Protein AF-A0A6M8HM06-F1 (afdb_monomer_lite)

Secondary structure (DSSP, 8-state):
----------------GGGHHHHHHHHHHHHHHHHHHHHHHHHHHHHHHHHHHHHHHHHHHHHTT-SSHHHHHHHHHHHHHHHHHHHTTTS-GGGEEEEEEESSTT--TT-EEEEEEEE--PPP--TTS-S---PPPEEEEEEEE----

Structure (mmCIF, N/CA/C/O backbone):
data_AF-A0A6M8HM06-F1
#
_entry.id   AF-A0A6M8HM06-F1
#
loop_
_atom_site.group_PDB
_atom_site.id
_atom_site.type_symbol
_atom_site.label_atom_id
_atom_site.label_alt_id
_atom_site.label_comp_id
_atom_site.label_asym_id
_atom_site.label_entity_id
_atom_site.label_seq_id
_atom_site.pdbx_PDB_ins_code
_atom_site.Cartn_x
_atom_site.Cartn_y
_atom_site.Cartn_z
_atom_site.occupancy
_atom_site.B_iso_or_equiv
_atom_site.auth_seq_id
_atom_site.auth_comp_id
_atom_site.auth_asym_id
_atom_site.auth_atom_id
_atom_site.pdbx_PDB_model_num
ATOM 1 N N . MET A 1 1 ? 56.482 4.704 -77.546 1.00 40.84 1 MET A N 1
ATOM 2 C CA . MET A 1 1 ? 56.799 4.699 -76.107 1.00 40.84 1 MET A CA 1
ATOM 3 C C . MET A 1 1 ? 55.562 5.157 -75.339 1.00 40.84 1 MET A C 1
ATOM 5 O O . MET A 1 1 ? 55.230 6.326 -75.399 1.00 40.84 1 MET A O 1
ATOM 9 N N . ILE A 1 2 ? 54.874 4.185 -74.725 1.00 46.41 2 ILE A N 1
ATOM 10 C CA . ILE A 1 2 ? 54.041 4.263 -73.509 1.00 46.41 2 ILE A CA 1
ATOM 11 C C . ILE A 1 2 ? 52.779 5.157 -73.550 1.00 46.41 2 ILE A C 1
ATOM 13 O O . ILE A 1 2 ? 52.812 6.351 -73.275 1.00 46.41 2 ILE A O 1
ATOM 17 N N . ALA A 1 3 ? 51.634 4.507 -73.785 1.00 55.75 3 ALA A N 1
ATOM 18 C CA . ALA A 1 3 ? 50.318 4.964 -73.345 1.00 55.75 3 ALA A CA 1
ATOM 19 C C . ALA A 1 3 ? 50.105 4.524 -71.882 1.00 55.75 3 ALA A C 1
ATOM 21 O O . ALA A 1 3 ? 50.102 3.326 -71.598 1.00 55.75 3 ALA A O 1
ATOM 22 N N . LEU A 1 4 ? 49.948 5.469 -70.949 1.00 60.62 4 LEU A N 1
ATOM 23 C CA . LEU A 1 4 ? 49.636 5.168 -69.547 1.00 60.62 4 LEU A CA 1
ATOM 24 C C . LEU A 1 4 ? 48.119 5.078 -69.354 1.00 60.62 4 LEU A C 1
ATOM 26 O O . LEU A 1 4 ? 47.401 6.077 -69.339 1.00 60.62 4 LEU A O 1
ATOM 30 N N . LEU A 1 5 ? 47.645 3.842 -69.217 1.00 62.16 5 LEU A N 1
ATOM 31 C CA . LEU A 1 5 ? 46.288 3.490 -68.825 1.00 62.16 5 LEU A CA 1
ATOM 32 C C . LEU A 1 5 ? 46.051 3.764 -67.331 1.00 62.16 5 LEU A C 1
ATOM 34 O O . LEU A 1 5 ? 46.825 3.353 -66.472 1.00 62.16 5 LEU A O 1
ATOM 38 N N . ARG A 1 6 ? 44.924 4.439 -67.077 1.00 71.25 6 ARG A N 1
ATOM 39 C CA . ARG A 1 6 ? 44.061 4.439 -65.882 1.00 71.25 6 ARG A CA 1
ATOM 40 C C . ARG A 1 6 ? 44.511 3.593 -64.682 1.00 71.25 6 ARG A C 1
ATOM 42 O O . ARG A 1 6 ? 44.526 2.371 -64.756 1.00 71.25 6 ARG A O 1
ATOM 49 N N . SER A 1 7 ? 44.483 4.213 -63.505 1.00 63.97 7 SER A N 1
ATOM 50 C CA . SER A 1 7 ? 43.753 3.615 -62.379 1.00 63.97 7 SER A CA 1
ATOM 51 C C . SER A 1 7 ? 43.210 4.699 -61.442 1.00 63.97 7 SER A C 1
ATOM 53 O O . SER A 1 7 ? 43.885 5.214 -60.561 1.00 63.97 7 SER A O 1
ATOM 55 N N . GLY A 1 8 ? 41.946 5.074 -61.654 1.00 62.78 8 GLY A N 1
ATOM 56 C CA . GLY A 1 8 ? 41.175 5.783 -60.638 1.00 62.78 8 GLY A CA 1
ATOM 57 C C . GLY A 1 8 ? 40.843 4.793 -59.530 1.00 62.78 8 GLY A C 1
ATOM 58 O O . GLY A 1 8 ? 39.937 3.974 -59.695 1.00 62.78 8 GLY A O 1
ATOM 59 N N . GLN A 1 9 ? 41.604 4.826 -58.439 1.00 66.56 9 GLN A N 1
ATOM 60 C CA . GLN A 1 9 ? 41.325 4.012 -57.265 1.00 66.56 9 GLN A CA 1
ATOM 61 C C . GLN A 1 9 ? 40.011 4.473 -56.630 1.00 66.56 9 GLN A C 1
ATOM 63 O O . GLN A 1 9 ? 39.933 5.511 -55.979 1.00 66.56 9 GLN A O 1
ATOM 68 N N . ARG A 1 10 ? 38.950 3.694 -56.851 1.00 59.81 10 ARG A N 1
ATOM 69 C CA . ARG A 1 10 ? 37.692 3.835 -56.121 1.00 59.81 10 ARG A CA 1
ATOM 70 C C . ARG A 1 10 ? 37.907 3.286 -54.716 1.00 59.81 10 ARG A C 1
ATOM 72 O O . ARG A 1 10 ? 37.913 2.072 -54.522 1.00 59.81 10 ARG A O 1
ATOM 79 N N . ILE A 1 11 ? 38.106 4.180 -53.753 1.00 61.06 11 ILE A N 1
ATOM 80 C CA . ILE A 1 11 ? 38.083 3.844 -52.330 1.00 61.06 11 ILE A CA 1
ATOM 81 C C . ILE A 1 11 ? 36.623 3.558 -51.973 1.00 61.06 11 ILE A C 1
ATOM 83 O O . ILE A 1 11 ? 35.846 4.459 -51.675 1.00 61.06 11 ILE A O 1
ATOM 87 N N . TRP A 1 12 ? 36.228 2.293 -52.074 1.00 61.62 12 TRP A N 1
ATOM 88 C CA . TRP A 1 12 ? 34.979 1.812 -51.499 1.00 61.62 12 TRP A CA 1
ATOM 89 C C . TRP A 1 12 ? 35.225 1.606 -50.006 1.00 61.62 12 TRP A C 1
ATOM 91 O O . TRP A 1 12 ? 35.763 0.578 -49.593 1.00 61.62 12 TRP A O 1
ATOM 101 N N . THR A 1 13 ? 34.883 2.599 -49.189 1.00 64.81 13 THR A N 1
ATOM 102 C CA . THR A 1 13 ? 34.795 2.421 -47.740 1.00 64.81 13 THR A CA 1
ATOM 103 C C . THR A 1 13 ? 33.736 1.355 -47.469 1.00 64.81 13 THR A C 1
ATOM 105 O O . THR A 1 13 ? 32.552 1.537 -47.745 1.00 64.81 13 THR A O 1
ATOM 108 N N . ARG A 1 14 ? 34.170 0.186 -46.988 1.00 62.44 14 ARG A N 1
ATOM 109 C CA . ARG A 1 14 ? 33.265 -0.852 -46.493 1.00 62.44 14 ARG A CA 1
ATOM 110 C C . ARG A 1 14 ? 32.499 -0.258 -45.313 1.00 62.44 14 ARG A C 1
ATOM 112 O O . ARG A 1 14 ? 33.104 0.023 -44.284 1.00 62.44 14 ARG A O 1
ATOM 119 N N . PHE A 1 15 ? 31.196 -0.046 -45.469 1.00 63.81 15 PHE A N 1
ATOM 120 C CA . PHE A 1 15 ? 30.319 0.239 -44.339 1.00 63.81 15 PHE A CA 1
ATOM 121 C C . PHE A 1 15 ? 30.325 -0.994 -43.435 1.00 63.81 15 PHE A C 1
ATOM 123 O O . PHE A 1 15 ? 29.860 -2.063 -43.831 1.00 63.81 15 PHE A O 1
ATOM 130 N N . ASP A 1 16 ? 30.943 -0.867 -42.265 1.00 68.25 16 ASP A N 1
ATOM 131 C CA . ASP A 1 16 ? 31.015 -1.947 -41.292 1.00 68.25 16 ASP A CA 1
ATOM 132 C C . ASP A 1 16 ? 29.627 -2.144 -40.668 1.00 68.25 16 ASP A C 1
ATOM 134 O O . ASP A 1 16 ? 29.147 -1.329 -39.882 1.00 68.25 16 ASP A O 1
ATOM 138 N N . THR A 1 17 ? 28.939 -3.216 -41.061 1.00 68.62 17 THR A N 1
ATOM 139 C CA . THR A 1 17 ? 27.581 -3.538 -40.595 1.00 68.62 17 THR A CA 1
ATOM 140 C C . THR A 1 17 ? 27.553 -4.051 -39.155 1.00 68.62 17 THR A C 1
ATOM 142 O O . THR A 1 17 ? 26.477 -4.209 -38.579 1.00 68.62 17 THR A O 1
ATOM 145 N N . ARG A 1 18 ? 28.721 -4.278 -38.536 1.00 72.38 18 ARG A N 1
ATOM 146 C CA . ARG A 1 18 ? 28.853 -4.832 -37.179 1.00 72.38 18 ARG A CA 1
ATOM 147 C C . ARG A 1 18 ? 28.314 -3.913 -36.075 1.00 72.38 18 ARG A C 1
ATOM 149 O O . ARG A 1 18 ? 28.077 -4.392 -34.972 1.00 72.38 18 ARG A O 1
ATOM 156 N N . GLY A 1 19 ? 28.087 -2.628 -36.360 1.00 77.12 19 GLY A N 1
ATOM 157 C CA . GLY A 1 19 ? 27.544 -1.651 -35.405 1.00 77.12 19 GLY A CA 1
ATOM 158 C C . GLY A 1 19 ? 26.043 -1.367 -35.529 1.00 77.12 19 GLY A C 1
ATOM 159 O O . GLY A 1 19 ? 25.494 -0.675 -34.677 1.00 77.12 19 GLY A O 1
ATOM 160 N N . VAL A 1 20 ? 25.364 -1.885 -36.559 1.00 87.50 20 VAL A N 1
ATOM 161 C CA . VAL A 1 20 ? 23.963 -1.518 -36.855 1.00 87.50 20 VAL A CA 1
ATOM 162 C C . VAL A 1 20 ? 23.020 -1.942 -35.727 1.00 87.50 20 VAL A C 1
ATOM 164 O O . VAL A 1 20 ? 22.228 -1.129 -35.260 1.00 87.50 20 VAL A O 1
ATOM 167 N N . ALA A 1 21 ? 23.189 -3.155 -35.196 1.00 86.00 21 ALA A N 1
ATOM 168 C CA . ALA A 1 21 ? 22.382 -3.651 -34.078 1.00 86.00 21 ALA A CA 1
ATOM 169 C C . ALA A 1 21 ? 22.540 -2.804 -32.797 1.00 86.00 21 ALA A C 1
ATOM 171 O O . ALA A 1 21 ? 21.588 -2.641 -32.037 1.00 86.00 21 ALA A O 1
ATOM 172 N N . ALA A 1 22 ? 23.725 -2.227 -32.557 1.00 88.88 22 ALA A N 1
ATOM 173 C CA . ALA A 1 22 ? 23.950 -1.346 -31.410 1.00 88.88 22 ALA A CA 1
ATOM 174 C C . ALA A 1 22 ? 23.201 -0.011 -31.563 1.00 88.88 22 ALA A C 1
ATOM 176 O O . ALA A 1 22 ? 22.679 0.521 -30.584 1.00 88.88 22 ALA A O 1
ATOM 177 N N . VAL A 1 23 ? 23.108 0.508 -32.792 1.00 89.62 23 VAL A N 1
ATOM 178 C CA . VAL A 1 23 ? 22.354 1.731 -33.106 1.00 89.62 23 VAL A CA 1
ATOM 179 C C . VAL A 1 23 ? 20.847 1.490 -32.999 1.00 89.62 23 VAL A C 1
ATOM 181 O O . VAL A 1 23 ? 20.146 2.299 -32.398 1.00 89.62 23 VAL A O 1
ATOM 184 N N . GLU A 1 24 ? 20.349 0.363 -33.511 1.00 91.00 24 GLU A N 1
ATOM 185 C CA . GLU A 1 24 ? 18.939 -0.027 -33.369 1.00 91.00 24 GLU A CA 1
ATOM 186 C C . GLU A 1 24 ? 18.544 -0.164 -31.892 1.00 91.00 24 GLU A C 1
ATOM 188 O O . GLU A 1 24 ? 17.523 0.377 -31.462 1.00 91.00 24 GLU A O 1
ATOM 193 N N . PHE A 1 25 ? 19.395 -0.803 -31.082 1.00 92.44 25 PHE A N 1
ATOM 194 C CA . PHE A 1 25 ? 19.178 -0.903 -29.642 1.00 92.44 25 PHE A CA 1
ATOM 195 C C . PHE A 1 25 ? 19.176 0.468 -28.959 1.00 92.44 25 PHE A C 1
ATOM 197 O O . PHE A 1 25 ? 18.308 0.721 -28.131 1.00 92.44 25 PHE A O 1
ATOM 204 N N . ALA A 1 26 ? 20.081 1.381 -29.320 1.00 92.44 26 ALA A N 1
ATOM 205 C CA . ALA A 1 26 ? 20.142 2.715 -28.718 1.00 92.44 26 ALA A CA 1
ATOM 206 C C . ALA A 1 26 ? 18.861 3.544 -28.938 1.00 92.44 26 ALA A C 1
ATOM 208 O O . ALA A 1 26 ? 18.540 4.398 -28.115 1.00 92.44 26 ALA A O 1
ATOM 209 N N . ILE A 1 27 ? 18.115 3.278 -30.016 1.00 92.94 27 ILE A N 1
ATOM 210 C CA . ILE A 1 27 ? 16.842 3.951 -30.314 1.00 92.94 27 ILE A CA 1
ATOM 211 C C . ILE A 1 27 ? 15.675 3.302 -29.557 1.00 92.94 27 ILE A C 1
ATOM 213 O O . ILE A 1 27 ? 14.794 4.005 -29.064 1.00 92.94 27 ILE A O 1
ATOM 217 N N . VAL A 1 28 ? 15.659 1.971 -29.438 1.00 94.62 28 VAL A N 1
ATOM 218 C CA . VAL A 1 28 ? 14.560 1.233 -28.786 1.00 94.62 28 VAL A CA 1
ATOM 219 C C . VAL A 1 28 ? 14.702 1.209 -27.260 1.00 94.62 28 VAL A C 1
ATOM 221 O O . VAL A 1 28 ? 13.704 1.279 -26.540 1.00 94.62 28 VAL A O 1
ATOM 224 N N . ALA A 1 29 ? 15.931 1.145 -26.746 1.00 93.75 29 ALA A N 1
ATOM 225 C CA . ALA A 1 29 ? 16.222 1.013 -25.322 1.00 93.75 29 ALA A CA 1
ATOM 226 C C . ALA A 1 29 ? 15.601 2.119 -24.444 1.00 93.75 29 ALA A C 1
ATOM 228 O O . ALA A 1 29 ? 15.052 1.769 -23.401 1.00 93.75 29 ALA A O 1
ATOM 229 N N . PRO A 1 30 ? 15.589 3.414 -24.823 1.00 90.50 30 PRO A N 1
ATOM 230 C CA . PRO A 1 30 ? 14.930 4.454 -24.031 1.00 90.50 30 PRO A CA 1
ATOM 231 C C . PRO A 1 30 ? 13.437 4.186 -23.812 1.00 90.50 30 PRO A C 1
ATOM 233 O O . PRO A 1 30 ? 12.941 4.332 -22.697 1.00 90.50 30 PRO A O 1
ATOM 236 N N . VAL A 1 31 ? 12.728 3.738 -24.854 1.00 91.56 31 VAL A N 1
ATOM 237 C CA . VAL A 1 31 ? 11.300 3.394 -24.765 1.00 91.56 31 VAL A CA 1
ATOM 238 C C . VAL A 1 31 ? 11.109 2.141 -23.915 1.00 91.56 31 VAL A C 1
ATOM 240 O O . VAL A 1 31 ? 10.235 2.109 -23.052 1.00 91.56 31 VAL A O 1
ATOM 243 N N . LEU A 1 32 ? 11.960 1.129 -24.105 1.00 92.81 32 LEU A N 1
ATOM 244 C CA . LEU A 1 32 ? 11.927 -0.098 -23.311 1.00 92.81 32 LEU A CA 1
ATOM 245 C C . LEU A 1 32 ? 12.126 0.195 -21.817 1.00 92.81 32 LEU A C 1
ATOM 247 O O . LEU A 1 32 ? 11.341 -0.264 -20.990 1.00 92.81 32 LEU A O 1
ATOM 251 N N . PHE A 1 33 ? 13.139 0.987 -21.461 1.00 90.12 33 PHE A N 1
ATOM 252 C CA . PHE A 1 33 ? 13.397 1.356 -20.072 1.00 90.12 33 PHE A CA 1
ATOM 253 C C . PHE A 1 33 ? 12.281 2.224 -19.495 1.00 90.12 33 PHE A C 1
ATOM 255 O O . PHE A 1 33 ? 11.890 1.999 -18.354 1.00 90.12 33 PHE A O 1
ATOM 262 N N . ALA A 1 34 ? 11.715 3.154 -20.270 1.00 87.19 34 ALA A N 1
ATOM 263 C CA . ALA A 1 34 ? 10.559 3.930 -19.828 1.00 87.19 34 ALA A CA 1
ATOM 264 C C . ALA A 1 34 ? 9.359 3.026 -19.493 1.00 87.19 34 ALA A C 1
ATOM 266 O O . ALA A 1 34 ? 8.724 3.213 -18.456 1.00 87.19 34 ALA A O 1
ATOM 267 N N . LEU A 1 35 ? 9.084 2.010 -20.319 1.00 88.50 35 LEU A N 1
ATOM 268 C CA . LEU A 1 35 ? 8.010 1.045 -20.069 1.00 88.50 35 LEU A CA 1
ATOM 269 C C . LEU A 1 35 ? 8.289 0.176 -18.840 1.00 88.50 35 LEU A C 1
ATOM 271 O O . LEU A 1 35 ? 7.412 0.035 -17.993 1.00 88.50 35 LEU A O 1
ATOM 275 N N . VAL A 1 36 ? 9.500 -0.370 -18.706 1.00 90.81 36 VAL A N 1
ATOM 276 C CA . VAL A 1 36 ? 9.870 -1.218 -17.561 1.00 90.81 36 VAL A CA 1
ATOM 277 C C . VAL A 1 36 ? 9.824 -0.426 -16.255 1.00 90.81 36 VAL A C 1
ATOM 279 O O . VAL A 1 36 ? 9.203 -0.868 -15.293 1.00 90.81 36 VAL A O 1
ATOM 282 N N . LEU A 1 37 ? 10.424 0.765 -16.216 1.00 85.44 37 LEU A N 1
ATOM 283 C CA . LEU A 1 37 ? 10.394 1.625 -15.031 1.00 85.44 37 LEU A CA 1
ATOM 284 C C . LEU A 1 37 ? 8.966 2.080 -14.704 1.00 85.44 37 LEU A C 1
ATOM 286 O O . LEU A 1 37 ? 8.590 2.109 -13.534 1.00 85.44 37 LEU A O 1
ATOM 290 N N . GLY A 1 38 ? 8.149 2.357 -15.724 1.00 83.56 38 GLY A N 1
ATOM 291 C CA . GLY A 1 38 ? 6.723 2.626 -15.558 1.00 83.56 38 GLY A CA 1
ATOM 292 C C . GLY A 1 38 ? 5.986 1.452 -14.910 1.00 83.56 38 GLY A C 1
ATOM 293 O O . GLY A 1 38 ? 5.282 1.641 -13.923 1.00 83.56 38 GLY A O 1
ATOM 294 N N . MET A 1 39 ? 6.192 0.227 -15.399 1.00 85.56 39 MET A N 1
ATOM 295 C CA . MET A 1 39 ? 5.591 -0.976 -14.810 1.00 85.56 39 MET A CA 1
ATOM 296 C C . MET A 1 39 ? 6.019 -1.183 -13.355 1.00 85.56 39 MET A C 1
ATOM 298 O O . MET A 1 39 ? 5.187 -1.549 -12.531 1.00 85.56 39 MET A O 1
ATOM 302 N N . LEU A 1 40 ? 7.284 -0.922 -13.016 1.00 84.19 40 LEU A N 1
ATOM 303 C CA . LEU A 1 40 ? 7.771 -1.030 -11.638 1.00 84.19 40 LEU A CA 1
ATOM 304 C C . LEU A 1 40 ? 7.115 0.004 -10.713 1.00 84.19 40 LEU A C 1
ATOM 306 O O . LEU A 1 40 ? 6.695 -0.348 -9.611 1.00 84.19 40 LEU A O 1
ATOM 310 N N . ALA A 1 41 ? 6.965 1.248 -11.175 1.00 78.00 41 ALA A N 1
ATOM 311 C CA . ALA A 1 41 ? 6.289 2.300 -10.419 1.00 78.00 41 ALA A CA 1
ATOM 312 C C . ALA A 1 41 ? 4.816 1.947 -10.144 1.00 78.00 41 ALA A C 1
ATOM 314 O O . ALA A 1 41 ? 4.347 2.037 -9.011 1.00 78.00 41 ALA A O 1
ATOM 315 N N . TRP A 1 42 ? 4.097 1.457 -11.157 1.00 78.19 42 TRP A N 1
ATOM 316 C CA . TRP A 1 42 ? 2.720 0.978 -10.990 1.00 78.19 42 TRP A CA 1
ATOM 317 C C . TRP A 1 42 ? 2.633 -0.320 -10.174 1.00 78.19 42 TRP A C 1
ATOM 319 O O . TRP A 1 42 ? 1.660 -0.536 -9.456 1.00 78.19 42 TRP A O 1
ATOM 329 N N . GLY A 1 43 ? 3.660 -1.169 -10.216 1.00 84.06 43 GLY A N 1
ATOM 330 C CA . GLY A 1 43 ? 3.758 -2.360 -9.375 1.00 84.06 43 GLY A CA 1
ATOM 331 C C . GLY A 1 43 ? 3.726 -2.021 -7.885 1.00 84.06 43 GLY A C 1
ATOM 332 O O . GLY A 1 43 ? 3.029 -2.688 -7.122 1.00 84.06 43 GLY A O 1
ATOM 333 N N . GLN A 1 44 ? 4.401 -0.945 -7.472 1.00 79.69 44 GLN A N 1
ATOM 334 C CA . GLN A 1 44 ? 4.363 -0.472 -6.085 1.00 79.69 44 GLN A CA 1
ATOM 335 C C . GLN A 1 44 ? 2.950 -0.050 -5.655 1.00 79.69 44 GLN A C 1
ATOM 337 O O . GLN A 1 44 ? 2.532 -0.362 -4.540 1.00 79.69 44 GLN A O 1
ATOM 342 N N . PHE A 1 45 ? 2.199 0.603 -6.546 1.00 80.25 45 PHE A N 1
ATOM 343 C CA . PHE A 1 45 ? 0.805 0.968 -6.294 1.00 80.25 45 PHE A CA 1
ATOM 344 C C . PHE A 1 45 ? -0.067 -0.272 -6.032 1.00 80.25 45 PHE A C 1
ATOM 346 O O . PHE A 1 45 ? -0.755 -0.342 -5.017 1.00 80.25 45 PHE A O 1
ATOM 353 N N . PHE A 1 46 ? 0.018 -1.299 -6.884 1.00 84.44 46 PHE A N 1
ATOM 354 C CA . PHE A 1 46 ? -0.755 -2.530 -6.680 1.00 84.44 46 PHE A CA 1
ATOM 355 C C . PHE A 1 46 ? -0.361 -3.283 -5.405 1.00 84.44 46 PHE A C 1
ATOM 357 O O . PHE A 1 46 ? -1.222 -3.846 -4.731 1.00 84.44 46 PHE A O 1
ATOM 364 N N . MET A 1 47 ? 0.923 -3.275 -5.037 1.00 85.69 47 MET A N 1
ATOM 365 C CA . MET A 1 47 ? 1.371 -3.854 -3.766 1.00 85.69 47 MET A CA 1
ATOM 366 C C . MET A 1 47 ? 0.735 -3.145 -2.567 1.00 85.69 47 MET A C 1
ATOM 368 O O . MET A 1 47 ? 0.338 -3.802 -1.605 1.00 85.69 47 MET A O 1
ATOM 372 N N . ALA A 1 48 ? 0.601 -1.821 -2.633 1.00 85.12 48 ALA A N 1
ATOM 373 C CA . ALA A 1 48 ? -0.058 -1.048 -1.594 1.00 85.12 48 ALA A CA 1
ATOM 374 C C . ALA A 1 48 ? -1.554 -1.367 -1.476 1.00 85.12 48 ALA A C 1
ATOM 376 O O . ALA A 1 48 ? -2.034 -1.590 -0.368 1.00 85.12 48 ALA A O 1
ATOM 377 N N . GLU A 1 49 ? -2.270 -1.464 -2.599 1.00 85.19 49 GLU A N 1
ATOM 378 C CA . GLU A 1 49 ? -3.683 -1.876 -2.626 1.00 85.19 49 GLU A CA 1
ATOM 379 C C . GLU A 1 49 ? -3.900 -3.238 -1.946 1.00 85.19 49 GLU A C 1
ATOM 381 O O . GLU A 1 49 ? -4.809 -3.407 -1.125 1.00 85.19 49 GLU A O 1
ATOM 386 N N . ILE A 1 50 ? -3.024 -4.208 -2.233 1.00 89.75 50 ILE A N 1
ATOM 387 C CA . ILE A 1 50 ? -3.066 -5.540 -1.615 1.00 89.75 50 ILE A CA 1
ATOM 388 C C . ILE A 1 50 ? -2.807 -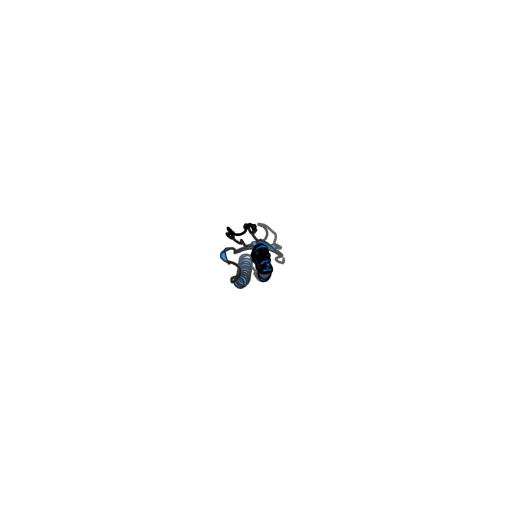5.445 -0.106 1.00 89.75 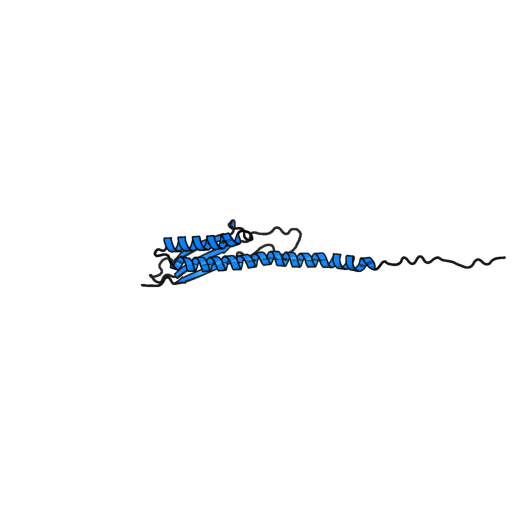50 ILE A C 1
ATOM 390 O O . ILE A 1 50 ? -3.551 -6.035 0.679 1.00 89.75 50 ILE A O 1
ATOM 394 N N . ALA A 1 51 ? -1.787 -4.691 0.310 1.00 89.31 51 ALA A N 1
ATOM 395 C CA . ALA A 1 51 ? -1.429 -4.531 1.718 1.00 89.31 51 ALA A CA 1
ATOM 396 C C . ALA A 1 51 ? -2.552 -3.874 2.534 1.00 89.31 51 ALA A C 1
ATOM 398 O O . ALA A 1 51 ? -2.924 -4.375 3.594 1.00 89.31 51 ALA A 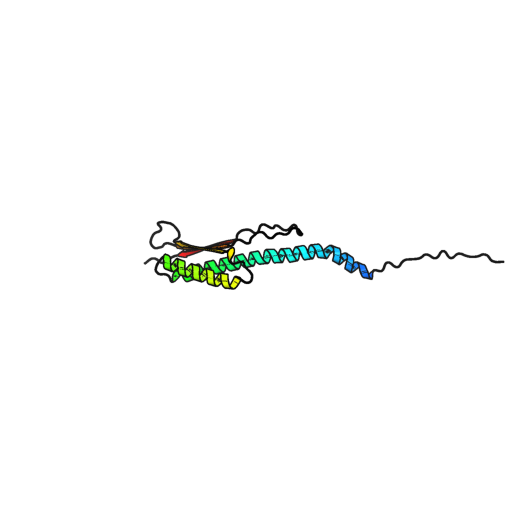O 1
ATOM 399 N N . VAL A 1 52 ? -3.131 -2.787 2.019 1.00 88.50 52 VAL A N 1
ATOM 400 C CA . VAL A 1 52 ? -4.238 -2.056 2.650 1.00 88.50 52 VAL A CA 1
ATOM 401 C C . VAL A 1 52 ? -5.477 -2.940 2.767 1.00 88.50 52 VAL A C 1
ATOM 403 O O . VAL A 1 52 ? -6.104 -2.984 3.826 1.00 88.50 52 VAL A O 1
ATOM 406 N N . SER A 1 53 ? -5.798 -3.696 1.713 1.00 90.31 53 SER A N 1
ATOM 407 C CA . SER A 1 53 ? -6.917 -4.642 1.719 1.00 90.31 53 SER A CA 1
ATOM 408 C C . SER A 1 53 ? -6.730 -5.743 2.762 1.00 90.31 53 SER A C 1
ATOM 410 O O . SER A 1 53 ? -7.639 -6.009 3.550 1.00 90.31 53 SER A O 1
ATOM 412 N N . ALA A 1 54 ? -5.544 -6.354 2.807 1.00 91.50 54 ALA A N 1
ATOM 413 C CA . ALA A 1 54 ? -5.214 -7.382 3.789 1.00 91.50 54 ALA A CA 1
ATOM 414 C C . ALA A 1 54 ? -5.264 -6.829 5.222 1.00 91.50 54 ALA A C 1
ATOM 416 O O . ALA A 1 54 ? -5.834 -7.461 6.110 1.00 91.50 54 ALA A O 1
ATOM 417 N N . ALA A 1 55 ? -4.734 -5.623 5.445 1.00 89.19 55 ALA A N 1
ATOM 418 C CA . ALA A 1 55 ? -4.749 -4.974 6.749 1.00 89.19 55 ALA A CA 1
ATOM 419 C C . ALA A 1 55 ? -6.175 -4.659 7.218 1.00 89.19 55 ALA A C 1
ATOM 421 O O . ALA A 1 55 ? -6.513 -4.929 8.369 1.00 89.19 55 ALA A O 1
ATOM 422 N N . ALA A 1 56 ? -7.034 -4.143 6.334 1.00 87.12 56 ALA A N 1
ATOM 423 C CA . ALA A 1 56 ? -8.431 -3.865 6.659 1.00 87.12 56 ALA A CA 1
ATOM 424 C C . ALA A 1 56 ? -9.206 -5.148 7.007 1.00 87.12 56 ALA A C 1
ATOM 426 O O . ALA A 1 56 ? -9.972 -5.166 7.971 1.00 87.12 56 ALA A O 1
ATOM 427 N N . GLN A 1 57 ? -8.980 -6.236 6.263 1.00 89.44 57 GLN A N 1
ATOM 428 C CA . GLN A 1 57 ? -9.594 -7.538 6.537 1.00 89.44 57 GLN A CA 1
ATOM 429 C C . GLN A 1 57 ? -9.139 -8.122 7.877 1.00 89.44 57 GLN A C 1
ATOM 431 O O . GLN A 1 57 ? -9.973 -8.596 8.651 1.00 89.44 57 GLN A O 1
ATOM 436 N N . GLU A 1 58 ? -7.842 -8.068 8.173 1.00 92.00 58 GLU A N 1
ATOM 437 C CA . GLU A 1 58 ? -7.300 -8.592 9.426 1.00 92.00 58 GLU A CA 1
ATOM 438 C C . GLU A 1 58 ? -7.724 -7.738 10.626 1.00 92.00 58 GLU A C 1
ATOM 440 O O . GLU A 1 58 ? -8.138 -8.270 11.654 1.00 92.00 58 GLU A O 1
ATOM 445 N N . GLY A 1 59 ? -7.748 -6.410 10.473 1.00 87.44 59 GLY A N 1
ATOM 446 C CA . GLY A 1 59 ? -8.305 -5.500 11.472 1.00 87.44 59 GLY A CA 1
ATOM 447 C C . GLY A 1 59 ? -9.774 -5.790 11.770 1.00 87.44 59 GLY A C 1
ATOM 448 O O . GLY A 1 59 ? -10.176 -5.858 12.932 1.00 87.44 59 GLY A O 1
ATOM 449 N N . ALA A 1 60 ? -10.578 -6.022 10.730 1.00 86.12 60 ALA A N 1
ATOM 450 C CA . ALA A 1 60 ? -11.977 -6.388 10.892 1.00 86.12 60 ALA A CA 1
ATOM 451 C C . ALA A 1 60 ? -12.129 -7.731 11.625 1.00 86.12 60 ALA A C 1
ATOM 453 O O . ALA A 1 60 ? -12.908 -7.821 12.573 1.00 86.12 60 ALA A O 1
ATOM 454 N N . ARG A 1 61 ? -11.342 -8.752 11.264 1.00 88.62 61 ARG A N 1
ATOM 455 C CA . ARG A 1 61 ? -11.336 -10.058 11.947 1.00 88.62 61 ARG A CA 1
ATOM 456 C C . ARG A 1 61 ? -10.950 -9.943 13.421 1.00 88.62 61 ARG A C 1
ATOM 458 O O . ARG A 1 61 ? -11.666 -10.466 14.272 1.00 88.62 61 ARG A O 1
ATOM 465 N N . ALA A 1 62 ? -9.877 -9.220 13.731 1.00 89.81 62 ALA A N 1
ATOM 466 C CA . ALA A 1 62 ? -9.410 -9.022 15.101 1.00 89.81 62 ALA A CA 1
ATOM 467 C C . ALA A 1 62 ? -10.431 -8.267 15.966 1.00 89.81 62 ALA A C 1
ATOM 469 O O . ALA A 1 62 ? -10.576 -8.550 17.156 1.00 89.81 62 ALA A O 1
ATOM 470 N N . SER A 1 63 ? -11.192 -7.348 15.366 1.00 86.25 63 SER A N 1
ATOM 471 C CA . SER A 1 63 ? -12.208 -6.571 16.079 1.00 86.25 63 SER A CA 1
ATOM 472 C C . SER A 1 63 ? -13.367 -7.413 16.625 1.00 86.25 63 SER A C 1
ATOM 474 O O . SER A 1 63 ? -14.011 -6.997 17.583 1.00 86.25 63 SER A O 1
ATOM 476 N N . VAL A 1 64 ? -13.622 -8.612 16.082 1.00 86.25 64 VAL A N 1
ATOM 477 C CA . VAL A 1 64 ? -14.704 -9.499 16.554 1.00 86.25 64 VAL A CA 1
ATOM 478 C C . VAL A 1 64 ? -14.482 -9.949 18.001 1.00 86.25 64 VAL A C 1
ATOM 480 O O . VAL A 1 64 ? -15.448 -10.123 18.740 1.00 86.25 64 VAL A O 1
ATOM 483 N N . ALA A 1 65 ? -13.225 -10.111 18.423 1.00 87.06 65 ALA A N 1
ATOM 484 C CA . ALA A 1 65 ? -12.889 -10.615 19.753 1.00 87.06 65 ALA A CA 1
ATOM 485 C C . ALA A 1 65 ? -13.122 -9.593 20.882 1.00 87.06 65 ALA A C 1
ATOM 487 O O . ALA A 1 65 ? -13.166 -9.978 22.048 1.00 87.06 65 ALA A O 1
ATOM 488 N N . GLY A 1 66 ? -13.272 -8.303 20.562 1.00 84.44 66 GLY A N 1
ATOM 489 C CA . GLY A 1 66 ? -13.469 -7.265 21.572 1.00 84.44 66 GLY A CA 1
ATOM 490 C C . GLY A 1 66 ? -14.897 -7.236 22.120 1.00 84.44 66 GLY A C 1
ATOM 491 O O . GLY A 1 66 ? -15.876 -7.329 21.369 1.00 84.44 66 GLY A O 1
ATOM 492 N N . LEU A 1 67 ? -15.025 -7.038 23.432 1.00 81.06 67 LEU A N 1
ATOM 493 C CA . LEU A 1 67 ? -16.314 -6.973 24.128 1.00 81.06 67 LEU A CA 1
ATOM 494 C C . LEU A 1 67 ? -16.895 -5.555 24.134 1.00 81.06 67 LEU A C 1
ATOM 496 O O . LEU A 1 67 ? -18.111 -5.377 24.112 1.00 81.06 67 LEU A O 1
ATOM 500 N N . THR A 1 68 ? -16.032 -4.538 24.122 1.00 82.62 68 THR A N 1
ATOM 501 C CA . THR A 1 68 ? -16.419 -3.118 24.091 1.00 82.62 68 THR A CA 1
ATOM 502 C C . THR A 1 68 ? -15.950 -2.441 22.805 1.00 82.62 68 THR A C 1
ATOM 504 O O . THR A 1 68 ? -14.960 -2.856 22.211 1.00 82.62 68 THR A O 1
ATOM 507 N N . ALA A 1 69 ? -16.609 -1.359 22.373 1.00 79.06 69 ALA A N 1
ATOM 508 C CA . ALA A 1 69 ? -16.203 -0.623 21.167 1.00 79.06 69 ALA A CA 1
ATOM 509 C C . ALA A 1 69 ? -14.735 -0.148 21.217 1.00 79.06 69 ALA A C 1
ATOM 511 O O . ALA A 1 69 ? -14.030 -0.214 20.210 1.00 79.06 69 ALA A O 1
ATOM 512 N N . THR A 1 70 ? -14.265 0.272 22.395 1.00 82.56 70 THR A N 1
ATOM 513 C CA . THR A 1 70 ? -12.872 0.677 22.629 1.00 82.56 70 THR A CA 1
ATOM 514 C C . THR A 1 70 ? -11.907 -0.493 22.448 1.00 82.56 70 THR A C 1
ATOM 516 O O . THR A 1 70 ? -10.887 -0.358 21.777 1.00 82.56 70 THR A O 1
ATOM 519 N N . GLU A 1 71 ? -12.242 -1.659 23.000 1.00 84.75 71 GLU A N 1
ATOM 520 C CA . GLU A 1 71 ? -11.426 -2.867 22.875 1.00 84.75 71 GLU A CA 1
ATOM 521 C C . GLU A 1 71 ? -11.391 -3.383 21.431 1.00 84.75 71 GLU A C 1
ATOM 523 O O . GLU A 1 71 ? -10.317 -3.687 20.918 1.00 84.75 71 GLU A O 1
ATOM 528 N N . ARG A 1 72 ?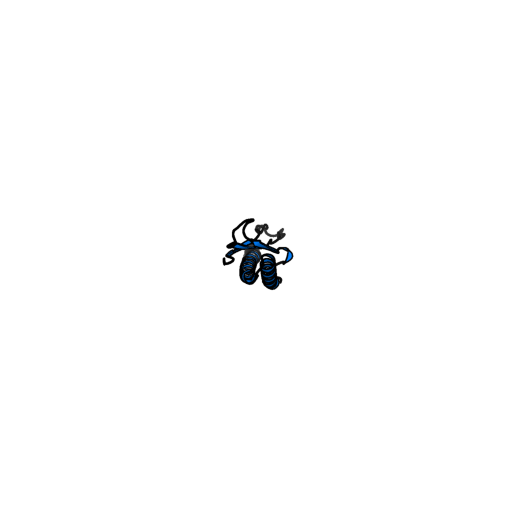 -12.535 -3.379 20.731 1.00 84.69 72 ARG A N 1
ATOM 529 C CA . ARG A 1 72 ? -12.615 -3.722 19.301 1.00 84.69 72 ARG A CA 1
ATOM 530 C C . ARG A 1 72 ? -11.735 -2.816 18.445 1.00 84.69 72 ARG A C 1
ATOM 532 O O . ARG A 1 72 ? -11.040 -3.307 17.562 1.00 84.69 72 ARG A O 1
ATOM 539 N N . SER A 1 73 ? -11.750 -1.509 18.717 1.00 86.25 73 SER A N 1
ATOM 540 C CA . SER A 1 73 ? -10.912 -0.529 18.017 1.00 86.25 73 SER A CA 1
ATOM 541 C C . SER A 1 73 ? -9.426 -0.768 18.282 1.00 86.25 73 SER A C 1
ATOM 543 O O . SER A 1 73 ? -8.645 -0.835 17.337 1.00 86.25 73 SER A O 1
ATOM 545 N N . SER A 1 74 ? -9.046 -1.004 19.541 1.00 89.38 74 SER A N 1
ATOM 546 C CA . SER A 1 74 ? -7.667 -1.342 19.912 1.00 89.38 74 SER A CA 1
ATOM 547 C C . SER A 1 74 ? -7.172 -2.599 19.184 1.00 89.38 74 SER A C 1
ATOM 549 O O . SER A 1 74 ? -6.156 -2.550 18.495 1.00 89.38 74 SER A O 1
ATOM 551 N N . LEU A 1 75 ? -7.936 -3.698 19.241 1.00 89.94 75 LEU A N 1
ATOM 552 C CA . LEU A 1 75 ? -7.595 -4.961 18.576 1.00 89.94 75 LEU A CA 1
ATOM 553 C C . LEU A 1 75 ? -7.495 -4.809 17.053 1.00 89.94 75 LEU A C 1
ATOM 555 O O . LEU A 1 75 ? -6.542 -5.301 16.448 1.00 89.94 75 LEU A O 1
ATOM 559 N N . ALA A 1 76 ? -8.438 -4.088 16.441 1.00 89.19 76 ALA A N 1
ATOM 560 C CA . ALA A 1 76 ? -8.420 -3.804 15.010 1.00 89.19 76 ALA A CA 1
ATOM 561 C C . ALA A 1 76 ? -7.161 -3.035 14.599 1.00 89.19 76 ALA A C 1
ATOM 563 O O . ALA A 1 76 ? -6.490 -3.409 13.640 1.00 89.19 76 ALA A O 1
ATOM 564 N N . LEU A 1 77 ? -6.821 -1.972 15.333 1.00 90.19 77 LEU A N 1
ATOM 565 C CA . LEU A 1 77 ? -5.664 -1.131 15.036 1.00 90.19 77 LEU A CA 1
ATOM 566 C C . LEU A 1 77 ? -4.347 -1.876 15.270 1.00 90.19 77 LEU A C 1
ATOM 568 O O . LEU A 1 77 ? -3.428 -1.745 14.465 1.00 90.19 77 LEU A O 1
ATOM 572 N N . THR A 1 78 ? -4.246 -2.697 16.319 1.00 93.44 78 THR A N 1
ATOM 573 C CA . THR A 1 78 ? -3.077 -3.559 16.544 1.00 93.44 78 THR A CA 1
ATOM 574 C C . THR A 1 78 ? -2.879 -4.539 15.388 1.00 93.44 78 THR A C 1
ATOM 576 O O . THR A 1 78 ? -1.759 -4.677 14.894 1.00 93.44 78 THR A O 1
ATOM 579 N N . ALA A 1 79 ? -3.952 -5.174 14.915 1.00 92.06 79 ALA A N 1
ATOM 580 C CA . ALA A 1 79 ? -3.902 -6.092 13.782 1.00 92.06 79 ALA A CA 1
ATOM 581 C C . ALA A 1 79 ? -3.515 -5.382 12.472 1.00 92.06 79 ALA A C 1
ATOM 583 O O . ALA A 1 79 ? -2.600 -5.833 11.782 1.00 92.06 79 ALA A O 1
ATOM 584 N N . VAL A 1 80 ? -4.119 -4.225 12.177 1.00 90.88 80 VAL A N 1
ATOM 585 C CA . VAL A 1 80 ? -3.742 -3.384 11.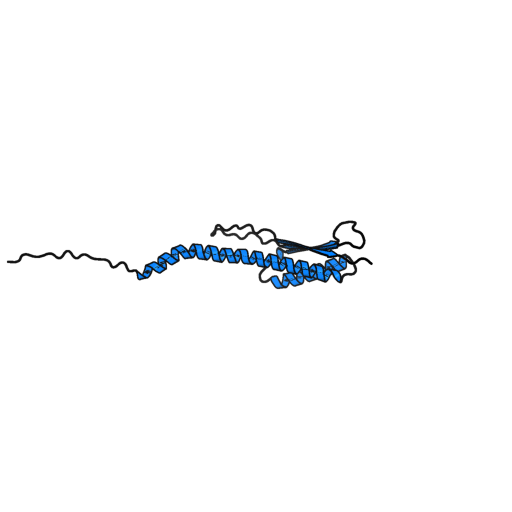026 1.00 90.88 80 VAL A CA 1
ATOM 586 C C . VAL A 1 80 ? -2.256 -3.023 11.082 1.00 90.88 80 VAL A C 1
ATOM 588 O O . VAL A 1 80 ? -1.539 -3.217 10.103 1.00 90.88 80 VAL A O 1
ATOM 591 N N . ASN A 1 81 ? -1.763 -2.559 12.233 1.00 91.31 81 ASN A N 1
ATOM 592 C CA . ASN A 1 81 ? -0.357 -2.187 12.402 1.00 91.31 81 ASN A CA 1
ATOM 593 C C . ASN A 1 81 ? 0.588 -3.382 12.228 1.00 91.31 81 ASN A C 1
ATOM 595 O O . ASN A 1 81 ? 1.653 -3.233 11.629 1.00 91.31 81 ASN A O 1
ATOM 599 N N . SER A 1 82 ? 0.205 -4.568 12.707 1.00 92.75 82 SER A N 1
ATOM 600 C CA . SER A 1 82 ? 0.987 -5.792 12.514 1.00 92.75 82 SER A CA 1
ATOM 601 C C . SER A 1 82 ? 1.126 -6.134 11.030 1.00 92.75 82 SER A C 1
ATOM 603 O O . SER A 1 82 ? 2.244 -6.333 10.550 1.00 92.75 82 SER A O 1
ATOM 605 N N . VAL A 1 83 ? 0.019 -6.107 10.278 1.00 91.31 83 VAL A N 1
ATOM 606 C CA . VAL A 1 83 ? 0.037 -6.348 8.829 1.00 91.31 83 VAL A CA 1
ATOM 607 C C . VAL A 1 83 ? 0.903 -5.306 8.124 1.00 91.31 83 VAL A C 1
ATOM 609 O O . VAL A 1 83 ? 1.822 -5.673 7.396 1.00 91.31 83 VAL A O 1
ATOM 612 N N . MET A 1 84 ? 0.689 -4.017 8.389 1.00 88.06 84 MET A N 1
ATOM 613 C CA . MET A 1 84 ? 1.428 -2.939 7.721 1.00 88.06 84 MET A CA 1
ATOM 614 C C . MET A 1 84 ? 2.925 -2.933 8.050 1.00 88.06 84 MET A C 1
ATOM 616 O O . MET A 1 84 ? 3.735 -2.573 7.197 1.00 88.06 84 MET A O 1
ATOM 620 N N . THR A 1 85 ? 3.321 -3.402 9.237 1.00 90.06 85 THR A N 1
ATOM 621 C CA . THR A 1 85 ? 4.740 -3.559 9.600 1.00 90.06 85 THR A CA 1
ATOM 622 C C . THR A 1 85 ? 5.436 -4.599 8.718 1.00 90.06 85 THR A C 1
ATOM 624 O O . THR A 1 85 ? 6.579 -4.383 8.315 1.00 90.06 85 THR A O 1
ATOM 627 N N . ASN A 1 86 ? 4.744 -5.676 8.328 1.00 90.12 86 ASN A N 1
ATOM 628 C CA . ASN A 1 86 ? 5.296 -6.680 7.408 1.00 90.12 86 ASN A CA 1
ATOM 629 C C . ASN A 1 86 ? 5.534 -6.119 5.995 1.00 90.12 86 ASN A C 1
ATOM 631 O O . ASN A 1 86 ? 6.428 -6.585 5.291 1.00 90.12 86 ASN A O 1
ATOM 635 N N . TYR A 1 87 ? 4.779 -5.092 5.593 1.00 86.75 87 TYR A N 1
ATOM 636 C CA . TYR A 1 87 ? 4.945 -4.410 4.305 1.00 86.75 87 TYR A CA 1
ATOM 637 C C . TYR A 1 87 ? 5.912 -3.214 4.350 1.00 86.75 87 TYR A C 1
ATOM 639 O O . TYR A 1 87 ? 6.231 -2.646 3.305 1.00 86.75 87 TYR A O 1
ATOM 647 N N . SER A 1 88 ? 6.434 -2.856 5.527 1.00 84.62 88 SER A N 1
ATOM 648 C CA . SER A 1 88 ? 7.326 -1.704 5.728 1.00 84.62 88 SER A CA 1
ATOM 649 C C . SER A 1 88 ? 8.614 -1.657 4.887 1.00 84.62 88 SER A C 1
ATOM 651 O O . SER A 1 88 ? 9.051 -0.548 4.577 1.00 84.62 88 SER A O 1
ATOM 653 N N . PRO A 1 89 ? 9.223 -2.783 4.445 1.00 85.44 89 PRO A N 1
ATOM 654 C CA . PRO A 1 89 ? 10.387 -2.722 3.556 1.00 85.44 89 PRO A CA 1
ATOM 655 C C . PRO A 1 89 ? 10.060 -2.163 2.166 1.00 85.44 89 PRO A C 1
ATOM 657 O O . PRO A 1 89 ? 10.958 -1.725 1.451 1.00 85.44 89 PRO A O 1
ATOM 660 N N . PHE A 1 90 ? 8.784 -2.195 1.775 1.00 78.88 90 PHE A N 1
ATOM 661 C CA . PHE A 1 90 ? 8.318 -1.832 0.436 1.00 78.88 90 PHE A CA 1
ATOM 662 C C . PHE A 1 90 ? 7.350 -0.638 0.444 1.00 78.88 90 PHE A C 1
ATOM 664 O O . PHE A 1 90 ? 7.221 0.059 -0.564 1.00 78.88 90 PHE A O 1
ATOM 671 N N . LEU A 1 91 ? 6.684 -0.384 1.576 1.00 80.50 91 LEU A N 1
ATOM 672 C CA . LEU A 1 91 ? 5.700 0.680 1.766 1.00 80.50 91 LEU A CA 1
ATOM 673 C C . LEU A 1 91 ? 6.105 1.593 2.926 1.00 80.50 91 LEU A C 1
ATOM 675 O O . LEU A 1 91 ? 6.409 1.139 4.027 1.00 80.50 91 LEU A O 1
ATOM 679 N N . ALA A 1 92 ? 6.043 2.906 2.711 1.00 76.94 92 ALA A N 1
ATOM 680 C CA . ALA A 1 92 ? 6.283 3.873 3.776 1.00 76.94 92 ALA A CA 1
ATOM 681 C C . ALA A 1 92 ? 5.111 3.888 4.772 1.00 76.94 92 ALA A C 1
ATOM 683 O O . ALA A 1 92 ? 4.022 4.338 4.425 1.00 76.94 92 ALA A O 1
ATOM 684 N N . ILE A 1 93 ? 5.333 3.452 6.017 1.00 67.75 93 ILE A N 1
ATOM 685 C CA . ILE A 1 93 ? 4.281 3.389 7.055 1.00 67.75 93 ILE A CA 1
ATOM 686 C C . ILE A 1 93 ? 3.670 4.774 7.352 1.00 67.75 93 ILE A C 1
ATOM 688 O O . ILE A 1 93 ? 2.502 4.871 7.712 1.00 67.75 93 ILE A O 1
ATOM 692 N N . SER A 1 94 ? 4.417 5.862 7.143 1.00 68.31 94 SER A N 1
ATOM 693 C CA . SER A 1 94 ? 3.940 7.237 7.365 1.00 68.31 94 SER A CA 1
ATOM 694 C C . SER A 1 94 ? 2.736 7.637 6.504 1.00 68.31 94 SER A C 1
ATOM 696 O O . SER A 1 94 ? 2.029 8.576 6.860 1.00 68.31 94 SER A O 1
ATOM 698 N N . GLY A 1 95 ? 2.494 6.941 5.389 1.00 66.69 95 GLY A N 1
ATOM 699 C CA . GLY A 1 95 ? 1.341 7.174 4.518 1.00 66.69 95 GLY A CA 1
ATOM 700 C C . GLY A 1 95 ? 0.063 6.454 4.954 1.00 66.69 95 GLY A C 1
ATOM 701 O O . GLY A 1 95 ? -0.956 6.607 4.284 1.00 66.69 95 GLY A O 1
ATOM 702 N N . VAL A 1 96 ? 0.106 5.650 6.023 1.00 77.81 96 VAL A N 1
ATOM 703 C CA . VAL A 1 96 ? -1.010 4.811 6.476 1.00 77.81 96 VAL A CA 1
ATOM 704 C C . VAL A 1 96 ? -1.821 5.532 7.545 1.00 77.81 96 VAL A C 1
ATOM 706 O O . VAL A 1 96 ? -1.292 5.943 8.575 1.00 77.81 96 VAL A O 1
ATOM 709 N N . THR A 1 97 ? -3.132 5.614 7.347 1.00 80.25 97 THR A N 1
ATOM 710 C CA . THR A 1 97 ? -4.080 6.020 8.388 1.00 80.25 97 THR A CA 1
ATOM 711 C C . THR A 1 97 ? -5.144 4.945 8.543 1.00 80.25 97 THR A C 1
ATOM 713 O O . THR A 1 97 ? -5.747 4.504 7.566 1.00 80.25 97 THR A O 1
ATOM 716 N N . ALA A 1 98 ? -5.346 4.484 9.774 1.00 80.62 98 ALA A N 1
ATOM 717 C CA . ALA A 1 98 ? -6.308 3.442 10.097 1.00 80.62 98 ALA A CA 1
ATOM 718 C C . ALA A 1 98 ? -7.317 3.972 11.112 1.00 80.62 98 ALA A C 1
ATOM 720 O O . ALA A 1 98 ? -6.940 4.560 12.126 1.00 80.62 98 ALA A O 1
ATOM 721 N N . THR A 1 99 ? -8.600 3.763 10.842 1.00 81.81 99 THR A N 1
ATOM 722 C CA . THR A 1 99 ? -9.688 4.117 11.750 1.00 81.81 99 THR A CA 1
ATOM 723 C C . THR A 1 99 ? -10.597 2.914 11.941 1.00 81.81 99 THR A C 1
ATOM 725 O O . THR A 1 99 ? -10.963 2.224 10.991 1.00 81.81 99 THR A O 1
ATOM 728 N N . ALA A 1 100 ? -10.939 2.635 13.194 1.00 78.81 100 ALA A N 1
ATOM 729 C CA . ALA A 1 100 ? -11.812 1.533 13.568 1.00 78.81 100 ALA A CA 1
ATOM 730 C C . ALA A 1 100 ? -12.914 2.083 14.471 1.00 78.81 100 ALA A C 1
ATOM 732 O O . ALA A 1 100 ? -12.636 2.544 15.582 1.00 78.81 100 ALA A O 1
ATOM 733 N N . ALA A 1 101 ? -14.148 2.083 13.971 1.00 76.69 101 ALA A N 1
ATOM 734 C CA . ALA A 1 101 ? -15.283 2.700 14.642 1.00 76.69 101 ALA A CA 1
ATOM 735 C C . ALA A 1 101 ? -16.588 1.927 14.382 1.00 76.69 101 ALA A C 1
ATOM 737 O O . ALA A 1 101 ? -16.738 1.296 13.331 1.00 76.69 101 ALA A O 1
ATOM 738 N N . PRO A 1 102 ? -17.566 2.001 15.305 1.00 68.69 102 PRO A N 1
ATOM 739 C CA . PRO A 1 102 ? -18.930 1.576 15.019 1.00 68.69 102 PRO A CA 1
ATOM 740 C C . PRO A 1 102 ? -19.475 2.315 13.791 1.00 68.69 102 PRO A C 1
ATOM 742 O O . PRO A 1 102 ? -19.294 3.526 13.645 1.00 68.69 102 PRO A O 1
ATOM 745 N N . ALA A 1 103 ? -20.150 1.596 12.904 1.00 62.75 103 ALA A N 1
ATOM 746 C CA . ALA A 1 103 ? -20.798 2.167 11.741 1.00 62.75 103 ALA A CA 1
ATOM 747 C C . ALA A 1 103 ? -22.064 2.918 12.181 1.00 62.75 103 ALA A C 1
ATOM 749 O O . ALA A 1 103 ? -23.097 2.318 12.475 1.00 62.75 103 ALA A O 1
ATOM 750 N N . GLY A 1 104 ? -21.965 4.247 12.207 1.00 53.78 104 GLY A N 1
ATOM 751 C CA . GLY A 1 104 ? -23.075 5.155 12.484 1.00 53.78 104 GLY A CA 1
ATOM 752 C C . GLY A 1 104 ? -23.210 5.543 13.959 1.00 53.78 104 GLY A C 1
ATOM 753 O O . GLY A 1 104 ? -23.204 4.712 14.865 1.00 53.78 104 GLY A O 1
ATOM 754 N N . THR A 1 105 ? -23.386 6.839 14.207 1.00 43.41 105 THR A N 1
ATOM 755 C CA . THR A 1 105 ? -23.837 7.360 15.502 1.00 43.41 105 THR A CA 1
ATOM 756 C C . THR A 1 105 ? -25.327 7.056 15.665 1.00 43.41 105 THR A C 1
ATOM 758 O O . THR A 1 105 ? -26.143 7.630 14.948 1.00 43.41 105 THR A O 1
ATOM 761 N N . GLY A 1 106 ? -25.682 6.158 16.589 1.00 50.28 106 GLY A N 1
ATOM 762 C CA . GLY A 1 106 ? -27.078 5.840 16.929 1.00 50.28 106 GLY A CA 1
ATOM 763 C C . GLY A 1 106 ? -27.644 4.541 16.337 1.00 50.28 106 GLY A C 1
ATOM 764 O O . GLY A 1 106 ? -28.860 4.363 16.340 1.00 50.28 106 GLY A O 1
ATOM 765 N N . ALA A 1 107 ? -26.804 3.629 15.839 1.00 46.50 107 ALA A N 1
ATOM 766 C CA . ALA A 1 107 ? -27.259 2.313 15.387 1.00 46.50 107 ALA A CA 1
ATOM 767 C C . ALA A 1 107 ? -27.633 1.391 16.578 1.00 46.50 107 ALA A C 1
ATOM 769 O O . ALA A 1 107 ? -26.928 1.405 17.592 1.00 46.50 107 ALA A O 1
ATOM 770 N N . PRO A 1 108 ? -28.715 0.585 16.479 1.00 47.38 108 PRO A N 1
ATOM 771 C CA . PRO A 1 108 ? -29.106 -0.384 17.511 1.00 47.38 108 PRO A CA 1
ATOM 772 C C . PRO A 1 108 ? -28.020 -1.452 17.734 1.00 47.38 108 PRO A C 1
ATOM 774 O O . PRO A 1 108 ? -27.106 -1.577 16.926 1.00 47.38 108 PRO A O 1
ATOM 777 N N . ALA A 1 109 ? -28.135 -2.248 18.805 1.00 48.62 109 ALA A N 1
ATOM 778 C CA . ALA A 1 109 ? -27.147 -3.233 19.290 1.00 48.62 109 ALA A CA 1
ATOM 779 C C . ALA A 1 109 ? -26.653 -4.294 18.269 1.00 48.62 109 ALA A C 1
ATOM 781 O O . ALA A 1 109 ? -25.730 -5.040 18.572 1.00 48.62 109 ALA A O 1
ATOM 782 N N . SER A 1 110 ? -27.196 -4.316 17.046 1.00 51.88 110 SER A N 1
ATOM 783 C CA . SER A 1 110 ? -26.647 -5.000 15.860 1.00 51.88 110 SER A CA 1
ATOM 784 C C . SER A 1 110 ? -25.719 -4.109 15.011 1.00 51.88 110 SER A C 1
ATOM 786 O O . SER A 1 110 ? -25.652 -4.259 13.789 1.00 51.88 110 SER A O 1
ATOM 788 N N . ALA A 1 111 ? -25.048 -3.130 15.622 1.00 62.31 111 ALA A N 1
ATOM 789 C CA . ALA A 1 111 ? -24.249 -2.134 14.916 1.00 62.31 111 ALA A CA 1
ATOM 790 C C . ALA A 1 111 ? -23.119 -2.804 14.117 1.00 62.31 111 ALA A C 1
ATOM 792 O O . ALA A 1 111 ? -22.391 -3.655 14.633 1.00 62.31 111 ALA A O 1
ATOM 793 N N . LEU A 1 112 ? -22.954 -2.438 12.845 1.00 69.56 112 LEU A N 1
ATOM 794 C CA . LEU A 1 112 ? -21.777 -2.859 12.085 1.00 69.56 112 LEU A CA 1
ATOM 795 C C . LEU A 1 112 ? -20.536 -2.192 12.710 1.00 69.56 112 LEU A C 1
ATOM 797 O O . LEU A 1 112 ? -20.622 -1.087 13.241 1.00 69.56 112 LEU A O 1
ATOM 801 N N . PHE A 1 113 ? -19.381 -2.841 12.665 1.00 76.44 113 PHE A N 1
ATOM 802 C CA . PHE A 1 113 ? -18.093 -2.269 13.041 1.00 76.44 113 PHE A CA 1
ATOM 803 C C . PHE A 1 113 ? -17.236 -2.149 11.786 1.00 76.44 113 PHE A C 1
ATOM 805 O O . PHE A 1 113 ? -17.026 -3.139 11.084 1.00 76.44 113 PHE A O 1
ATOM 812 N N . SER A 1 114 ? -16.783 -0.935 11.486 1.00 79.12 114 SER A N 1
ATOM 813 C CA . SER A 1 114 ? -16.049 -0.625 10.263 1.00 79.12 114 SER A CA 1
ATOM 814 C C . SER A 1 114 ? -14.586 -0.349 10.573 1.00 79.12 114 SER A C 1
ATOM 816 O O . SER A 1 114 ? -14.263 0.482 11.423 1.00 79.12 114 SER A O 1
ATOM 818 N N . VAL A 1 115 ? -13.708 -1.017 9.834 1.00 80.94 115 VAL A N 1
ATOM 819 C CA . VAL A 1 115 ? -12.268 -0.781 9.805 1.00 80.94 115 VAL A CA 1
ATOM 820 C C . VAL A 1 115 ? -11.933 -0.174 8.451 1.00 80.94 115 VAL A C 1
ATOM 822 O O . VAL A 1 115 ? -12.143 -0.789 7.407 1.00 80.94 115 VAL A O 1
ATOM 825 N N . THR A 1 116 ? -11.443 1.059 8.468 1.00 81.56 116 THR A N 1
ATOM 826 C CA . THR A 1 116 ? -10.994 1.778 7.276 1.00 81.56 116 THR A CA 1
ATOM 827 C C . THR A 1 116 ? -9.492 1.942 7.342 1.00 81.56 116 THR A C 1
ATOM 829 O O . THR A 1 116 ? -8.964 2.465 8.321 1.00 81.56 116 THR A O 1
ATOM 832 N N . VAL A 1 117 ? -8.807 1.511 6.289 1.00 81.88 117 VAL A N 1
ATOM 833 C CA . VAL A 1 117 ? -7.372 1.709 6.114 1.00 81.88 117 VAL A CA 1
ATOM 834 C C . VAL A 1 117 ? -7.186 2.535 4.851 1.00 81.88 117 VAL A C 1
ATOM 836 O O . VAL A 1 117 ? -7.684 2.192 3.781 1.00 81.88 117 VAL A O 1
ATOM 839 N N . THR A 1 118 ? -6.506 3.663 4.996 1.00 81.50 118 THR A N 1
ATOM 840 C CA . THR A 1 118 ? -6.200 4.589 3.909 1.00 81.50 118 THR A CA 1
ATOM 841 C C . THR A 1 118 ? -4.697 4.686 3.764 1.00 81.50 118 THR A C 1
ATOM 843 O O . THR A 1 118 ? -3.978 4.801 4.759 1.00 81.50 118 THR A O 1
ATOM 846 N N . TYR A 1 119 ? -4.229 4.669 2.525 1.00 80.00 119 TYR A N 1
ATOM 847 C CA . TYR A 1 119 ? -2.827 4.768 2.186 1.00 80.00 119 TYR A CA 1
ATOM 848 C C . TYR A 1 119 ? -2.586 5.774 1.069 1.00 80.00 119 TYR A C 1
ATOM 850 O O . TYR A 1 119 ? -3.185 5.696 -0.003 1.00 80.00 119 TYR A O 1
ATOM 858 N N . SER A 1 120 ? -1.678 6.713 1.323 1.00 77.38 120 SER A N 1
ATOM 859 C CA . SER A 1 120 ? -1.239 7.700 0.341 1.00 77.38 120 SER A CA 1
ATOM 860 C C . SER A 1 120 ? 0.169 7.367 -0.146 1.00 77.38 120 SER A C 1
ATOM 862 O O . SER A 1 120 ? 1.140 7.491 0.607 1.00 77.38 120 SER A O 1
ATOM 864 N N . LEU A 1 121 ? 0.285 6.957 -1.414 1.00 64.44 121 LEU A N 1
ATOM 865 C CA . LEU A 1 121 ? 1.564 6.948 -2.120 1.00 64.44 121 LEU A CA 1
ATOM 866 C C . LEU A 1 121 ? 1.860 8.393 -2.516 1.00 64.44 121 LEU A C 1
ATOM 868 O O . LEU A 1 121 ? 1.191 8.953 -3.380 1.00 64.44 121 LEU A O 1
ATOM 872 N N . GLY A 1 122 ? 2.830 9.024 -1.854 1.00 65.12 122 GLY A N 1
ATOM 873 C CA . GLY A 1 122 ? 3.246 10.386 -2.195 1.00 65.12 122 GLY A CA 1
ATOM 874 C C . GLY A 1 122 ? 3.637 10.537 -3.676 1.00 65.12 122 GLY A C 1
ATOM 875 O O . GLY A 1 122 ? 3.881 9.564 -4.386 1.00 65.12 122 GLY A O 1
ATOM 876 N N . SER A 1 123 ? 3.732 11.777 -4.156 1.00 57.91 123 SER A N 1
ATOM 877 C CA . SER A 1 123 ? 4.129 12.058 -5.541 1.00 57.91 123 SER A CA 1
ATOM 878 C C . SER A 1 123 ? 5.601 11.704 -5.786 1.00 57.91 123 SER A C 1
ATOM 880 O O . SER A 1 123 ? 6.482 12.253 -5.118 1.00 57.91 123 SER A O 1
ATOM 882 N N . MET A 1 124 ? 5.890 10.853 -6.776 1.00 55.88 124 MET A N 1
ATOM 883 C CA . MET A 1 124 ? 7.263 10.665 -7.261 1.00 55.88 124 MET A CA 1
ATOM 884 C C . MET A 1 124 ? 7.664 11.799 -8.214 1.00 55.88 124 MET A C 1
ATOM 886 O O . MET A 1 124 ? 6.919 12.153 -9.126 1.00 55.88 124 MET A O 1
ATOM 890 N N . SER A 1 125 ? 8.862 12.360 -8.023 1.00 52.56 125 SER A N 1
ATOM 891 C CA . SER A 1 125 ? 9.450 13.347 -8.939 1.00 52.56 125 SER A CA 1
ATOM 892 C C . SER A 1 125 ? 10.090 12.629 -10.133 1.00 52.56 125 SER A C 1
ATOM 894 O O . SER A 1 125 ? 11.086 11.929 -9.962 1.00 52.56 125 SER A O 1
ATOM 896 N N . THR A 1 126 ? 9.527 12.772 -11.337 1.00 51.69 126 THR A N 1
ATOM 897 C CA . THR A 1 126 ? 9.968 12.047 -12.550 1.00 51.69 126 THR A CA 1
ATOM 898 C C . THR A 1 126 ? 10.414 12.982 -13.676 1.00 51.69 126 THR A C 1
ATOM 900 O O . THR A 1 126 ? 10.079 12.768 -14.836 1.00 51.69 126 THR A O 1
ATOM 903 N N . THR A 1 127 ? 11.202 14.017 -13.380 1.00 55.56 127 THR A N 1
ATOM 904 C CA . THR A 1 127 ? 11.654 15.033 -14.361 1.00 55.56 127 THR A CA 1
ATOM 905 C C . THR A 1 127 ? 12.291 14.486 -15.654 1.00 55.56 127 THR A C 1
ATOM 907 O O . THR A 1 127 ? 12.407 15.224 -16.627 1.00 55.56 127 THR A O 1
ATOM 910 N N . LEU A 1 128 ? 12.669 13.206 -15.695 1.00 52.53 128 LEU A N 1
ATOM 911 C CA . LEU A 1 128 ? 13.225 12.509 -16.859 1.00 52.53 128 LEU A CA 1
ATOM 912 C C . LEU A 1 128 ? 12.215 11.698 -17.696 1.00 52.53 128 LEU A C 1
ATOM 914 O O . LEU A 1 128 ? 12.547 11.324 -18.817 1.00 52.53 128 LEU A O 1
ATOM 918 N N . VAL A 1 129 ? 11.010 11.402 -17.194 1.00 56.84 129 VAL A N 1
ATOM 919 C CA . VAL A 1 129 ? 10.037 10.523 -17.868 1.00 56.84 129 VAL A CA 1
ATOM 920 C C . VAL A 1 129 ? 8.619 11.086 -17.718 1.00 56.84 129 VAL A C 1
ATOM 922 O O . VAL A 1 129 ? 8.131 11.280 -16.606 1.00 56.84 129 VAL A O 1
ATOM 925 N N . ALA A 1 130 ? 7.938 11.307 -18.849 1.00 57.66 130 ALA A N 1
ATOM 926 C CA . ALA A 1 130 ? 6.547 11.769 -18.928 1.00 57.66 130 ALA A CA 1
ATOM 927 C C . ALA A 1 130 ? 5.542 10.647 -18.585 1.00 57.66 130 ALA A C 1
ATOM 929 O O . ALA A 1 130 ? 4.703 10.267 -19.397 1.00 57.66 130 ALA A O 1
ATOM 930 N N . VAL A 1 131 ? 5.662 10.077 -17.390 1.00 58.97 131 VAL A N 1
ATOM 931 C CA . VAL A 1 131 ? 4.698 9.131 -16.815 1.00 58.97 131 VAL A CA 1
ATOM 932 C C . VAL A 1 131 ? 3.832 9.900 -15.809 1.00 58.97 131 VAL A C 1
ATOM 934 O O . VAL A 1 131 ? 4.357 10.779 -15.127 1.00 58.97 131 VAL A O 1
ATOM 937 N N . PRO A 1 132 ? 2.515 9.630 -15.711 1.00 59.31 132 PRO A N 1
ATOM 938 C CA . PRO A 1 132 ? 1.665 10.238 -14.687 1.00 59.31 132 PRO A CA 1
ATOM 939 C C . PRO A 1 132 ? 2.233 9.997 -13.281 1.00 59.31 132 PRO A C 1
ATOM 941 O O . PRO A 1 132 ? 2.479 8.860 -12.890 1.00 59.31 132 PRO A O 1
ATOM 944 N N . THR A 1 133 ? 2.455 11.085 -12.541 1.00 59.75 133 THR A N 1
ATOM 945 C CA . THR A 1 133 ? 3.154 11.109 -11.239 1.00 59.75 133 THR A CA 1
ATOM 946 C C . THR A 1 133 ? 2.232 11.219 -10.032 1.00 59.75 133 THR A C 1
ATOM 948 O O . THR A 1 133 ? 2.673 11.057 -8.892 1.00 59.75 133 THR A O 1
ATOM 951 N N . ALA A 1 134 ? 0.958 11.523 -10.271 1.00 60.97 134 ALA A N 1
ATOM 952 C CA . ALA A 1 134 ? -0.070 11.495 -9.251 1.00 60.97 134 ALA A CA 1
ATOM 953 C C . ALA A 1 134 ? -0.576 10.057 -9.131 1.00 60.97 134 ALA A C 1
ATOM 955 O O . ALA A 1 134 ? -1.368 9.597 -9.956 1.00 60.97 134 ALA A O 1
ATOM 956 N N . PHE A 1 135 ? -0.095 9.346 -8.116 1.00 65.56 135 PHE A N 1
ATOM 957 C CA . PHE A 1 135 ? -0.708 8.089 -7.716 1.00 65.56 135 PHE A CA 1
ATOM 958 C C . PHE A 1 135 ? -2.006 8.400 -6.964 1.00 65.56 135 PHE A C 1
ATOM 960 O O . PHE A 1 135 ? -2.019 9.308 -6.127 1.00 65.56 135 PHE A O 1
ATOM 967 N N . PRO A 1 136 ? -3.114 7.707 -7.265 1.00 68.19 136 PRO A N 1
ATOM 968 C CA . PRO A 1 136 ? -4.331 7.869 -6.490 1.00 68.19 136 PRO A CA 1
ATOM 969 C C . PRO A 1 136 ? -4.119 7.355 -5.060 1.00 68.19 136 PRO A C 1
ATOM 971 O O . PRO A 1 136 ? -3.314 6.456 -4.816 1.00 68.19 136 PRO A O 1
ATOM 974 N N . THR A 1 137 ? -4.852 7.928 -4.110 1.00 72.25 137 THR A N 1
ATOM 975 C CA . THR A 1 137 ? -4.904 7.420 -2.735 1.00 72.25 137 THR A CA 1
ATOM 976 C C . THR A 1 137 ? -5.684 6.107 -2.712 1.00 72.25 137 THR A C 1
ATOM 978 O O . THR A 1 137 ? -6.811 6.055 -3.207 1.00 72.25 137 THR A O 1
ATOM 981 N N . SER A 1 138 ? -5.111 5.073 -2.101 1.00 71.94 138 SER A N 1
ATOM 982 C CA . SER A 1 138 ? -5.758 3.776 -1.894 1.00 71.94 138 SER A CA 1
ATOM 983 C C . SER A 1 138 ? -6.553 3.798 -0.590 1.00 71.94 138 SER A C 1
ATOM 985 O O . SER A 1 138 ? -5.973 3.944 0.486 1.00 71.94 138 SER A O 1
ATOM 987 N N . THR A 1 139 ? -7.875 3.638 -0.656 1.00 72.38 139 THR A N 1
ATOM 988 C CA . THR A 1 139 ? -8.753 3.619 0.527 1.00 72.38 139 THR A CA 1
ATOM 989 C C . THR A 1 139 ? -9.604 2.360 0.515 1.00 72.38 139 THR A C 1
ATOM 991 O O . THR A 1 139 ? -10.414 2.174 -0.392 1.00 72.38 139 THR A O 1
ATOM 994 N N . VAL A 1 140 ? -9.470 1.520 1.544 1.00 72.81 140 VAL A N 1
ATOM 995 C CA . VAL A 1 140 ? -10.282 0.307 1.700 1.00 72.81 140 VAL A CA 1
ATOM 996 C C . VAL A 1 140 ? -11.021 0.346 3.030 1.00 72.81 140 VAL A C 1
ATOM 998 O O . VAL A 1 140 ? -10.424 0.513 4.095 1.00 72.81 140 VAL A O 1
ATOM 1001 N N . THR A 1 141 ? -12.336 0.147 2.966 1.00 71.31 141 THR A N 1
ATOM 1002 C CA . THR A 1 141 ? -13.211 0.036 4.135 1.00 71.31 141 THR A CA 1
ATOM 1003 C C . THR A 1 141 ? -13.815 -1.359 4.185 1.00 71.31 141 THR A C 1
ATOM 1005 O O . THR A 1 141 ? -14.488 -1.788 3.250 1.00 71.31 141 THR A O 1
ATOM 1008 N N . VAL A 1 142 ? -13.610 -2.058 5.298 1.00 73.44 142 VAL A N 1
ATOM 1009 C CA . VAL A 1 142 ? -14.226 -3.356 5.589 1.00 73.44 142 VAL A CA 1
ATOM 1010 C C . VAL A 1 142 ? -15.153 -3.184 6.785 1.00 73.44 142 VAL A C 1
ATOM 1012 O O . VAL A 1 142 ? -14.762 -2.602 7.792 1.00 73.44 142 VAL A O 1
ATOM 1015 N N . SER A 1 143 ? -16.384 -3.685 6.686 1.00 71.44 143 SER A N 1
ATOM 1016 C CA . SER A 1 143 ? -17.359 -3.647 7.781 1.00 71.44 143 SER A CA 1
ATOM 1017 C C . SER A 1 143 ? -17.805 -5.054 8.164 1.00 71.44 143 SER A C 1
ATOM 1019 O O . SER A 1 143 ? -17.974 -5.915 7.302 1.00 71.44 143 SER A O 1
ATOM 1021 N N . ILE A 1 144 ? -17.968 -5.294 9.464 1.00 64.62 144 ILE A N 1
ATOM 1022 C CA . ILE A 1 144 ? -18.437 -6.566 10.022 1.00 64.62 144 ILE A CA 1
ATOM 1023 C C . ILE A 1 144 ? -19.672 -6.343 10.893 1.00 64.62 144 ILE A C 1
ATOM 1025 O O . ILE A 1 144 ? -19.780 -5.329 11.574 1.00 64.62 144 ILE A O 1
ATOM 1029 N N . SER A 1 145 ? -20.615 -7.285 10.899 1.00 65.94 145 SER A N 1
ATOM 1030 C CA . SER A 1 145 ? -21.745 -7.237 11.832 1.00 65.94 145 SER A CA 1
ATOM 1031 C C . SER A 1 145 ? -21.276 -7.636 13.224 1.00 65.94 145 SER A C 1
ATOM 1033 O O . SER A 1 145 ? -20.699 -8.708 13.404 1.00 65.94 145 SER A O 1
ATOM 1035 N N . THR A 1 146 ? -21.506 -6.772 14.213 1.00 59.94 146 THR A N 1
ATOM 1036 C CA . THR A 1 146 ? -21.333 -7.159 15.612 1.00 59.94 146 THR A CA 1
ATOM 1037 C C . THR A 1 146 ? -22.615 -7.880 16.018 1.00 59.94 146 THR A C 1
ATOM 1039 O O . THR A 1 146 ? -23.697 -7.301 15.971 1.00 59.94 146 THR A O 1
ATOM 1042 N N . GLY A 1 147 ? -22.525 -9.192 16.251 1.00 52.12 147 GLY A N 1
ATOM 1043 C CA 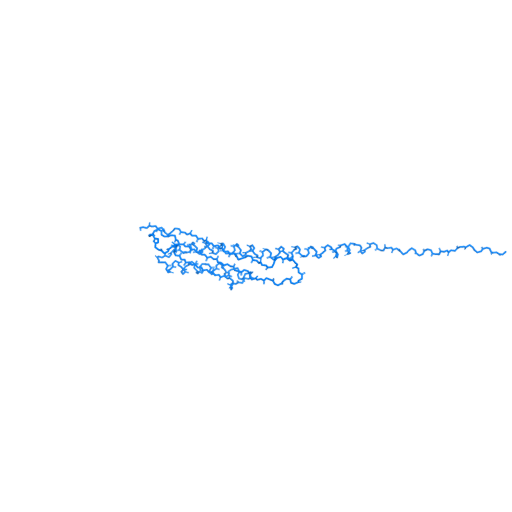. GLY A 1 147 ? -23.693 -10.035 16.513 1.00 52.12 147 GLY A CA 1
ATOM 1044 C C . GLY A 1 147 ? -24.544 -9.486 17.660 1.00 52.12 147 GLY A C 1
ATOM 1045 O O . GLY A 1 147 ? -24.005 -9.058 18.680 1.00 52.12 147 GLY A O 1
ATOM 1046 N N . GLY A 1 148 ? -25.864 -9.482 17.466 1.00 48.84 148 GLY A N 1
ATOM 1047 C CA . GLY A 1 148 ? -26.826 -9.124 18.502 1.00 48.84 148 GLY A CA 1
ATOM 1048 C C . GLY A 1 148 ? -27.086 -10.309 19.428 1.00 48.84 148 GLY A C 1
ATOM 1049 O O . GLY A 1 148 ? -27.412 -11.399 18.953 1.00 48.84 148 GLY A O 1
ATOM 1050 N N . TYR A 1 149 ? -26.966 -10.068 20.728 1.00 43.12 149 TYR A N 1
ATOM 1051 C CA . TYR A 1 149 ? -27.755 -10.756 21.747 1.00 43.12 149 TYR A CA 1
ATOM 1052 C C . TYR A 1 149 ? -28.740 -9.736 22.315 1.00 43.12 149 TYR A C 1
ATOM 1054 O O . TYR A 1 149 ? -28.323 -8.561 22.460 1.00 43.12 149 TYR A O 1
#

Sequence (149 aa):
MIALLRSGQRIWTRFDTRGVAAVEFAIVAPVLFALVLGMLAWGQFFMAEIAVSAAAQEGARASVAGLTATERSSLALTAVNSVMTNYSPFLAISGVTATAAPAGTGAPASALFSVTVTYSLGSMSTTLVAVPTAFPTSTVTVSISTGGY

InterPro domains:
  IPR012495 TadE-like domain [PF07811] (19-61)

pLDDT: mean 75.65, std 14.06, range [40.84, 94.62]

Foldseek 3Di:
DDDDDDDPDDPPDPPDCPCVVVVVCVVCVVVVVLVVVLVVVVVLLVVVLVLQQVLQVQLQVQLLPDPDQVRSFVRSVVSSVVSVVVCVVRAPCVQKDWGWGFDDDPDPPQTKIKIKIKGADDFDDCVPHPDDRHDDIRIDMDIGTRDDD

Organism: NCBI:txid1484109

Radius of gyration: 31.13 Å; chains: 1; bounding box: 86×26×100 Å